Protein AF-A0A845HMG7-F1 (afdb_monomer_lite)

pLDDT: mean 86.85, std 8.39, range [60.0, 95.19]

Organism: NCBI:txid2692166

Secondary structure (DSSP, 8-state):
----HHHHHHHHHHHHHH-GGG--HHHHHHHHHHHHHSS----GGGS-HHHHHHHHHHHHHHTTSTTS-HHHHHHHHHHHGGGS-SS-----TT---HHHHHHT-SS-SHHHHHHHGGGGSHHHHT--

Structure (mmCIF, N/CA/C/O backbone):
data_AF-A0A845HMG7-F1
#
_entry.id   AF-A0A845HMG7-F1
#
loop_
_atom_site.group_PDB
_atom_site.id
_atom_site.type_symbol
_atom_site.label_atom_id
_atom_site.label_alt_id
_atom_site.label_comp_id
_atom_site.label_asym_id
_atom_site.label_entity_id
_atom_site.label_seq_id
_atom_site.pdbx_PDB_ins_code
_atom_site.Cartn_x
_atom_site.Cartn_y
_atom_site.Cartn_z
_atom_site.occupancy
_atom_site.B_iso_or_equiv
_atom_site.auth_seq_id
_atom_site.auth_comp_id
_atom_site.auth_asym_id
_atom_site.auth_atom_id
_atom_site.pdbx_PDB_model_num
ATOM 1 N N . MET A 1 1 ? -14.353 -5.642 5.855 1.00 75.81 1 MET A N 1
ATOM 2 C CA . MET A 1 1 ? -13.649 -6.457 6.872 1.00 75.81 1 MET A CA 1
ATOM 3 C C . MET A 1 1 ? -12.150 -6.286 6.671 1.00 75.81 1 MET A C 1
ATOM 5 O O . MET A 1 1 ? -11.725 -6.306 5.517 1.00 75.81 1 MET A O 1
ATOM 9 N N . MET A 1 2 ? -11.379 -6.063 7.741 1.00 83.69 2 MET A N 1
ATOM 10 C CA . MET A 1 2 ? -9.912 -5.995 7.654 1.00 83.69 2 MET A CA 1
ATOM 11 C C . MET A 1 2 ? -9.328 -7.353 7.281 1.00 83.69 2 MET A C 1
ATOM 13 O O . MET A 1 2 ? -9.920 -8.387 7.584 1.00 83.69 2 MET A O 1
ATOM 17 N N . LEU A 1 3 ? -8.174 -7.324 6.626 1.00 89.31 3 LEU A N 1
ATOM 18 C CA . LEU A 1 3 ? -7.482 -8.517 6.170 1.00 89.31 3 LEU A CA 1
ATOM 19 C C . LEU A 1 3 ? -6.526 -9.013 7.256 1.00 89.31 3 LEU A C 1
ATOM 21 O O . LEU A 1 3 ? -5.803 -8.223 7.869 1.00 89.31 3 LEU A O 1
ATOM 25 N N . ASN A 1 4 ? -6.482 -10.326 7.470 1.00 92.00 4 ASN A N 1
ATOM 26 C CA . ASN A 1 4 ? -5.352 -10.936 8.165 1.00 92.00 4 ASN A CA 1
ATOM 27 C C . ASN A 1 4 ? -4.092 -10.898 7.272 1.00 92.00 4 ASN A C 1
ATOM 29 O O . ASN A 1 4 ? -4.146 -10.488 6.114 1.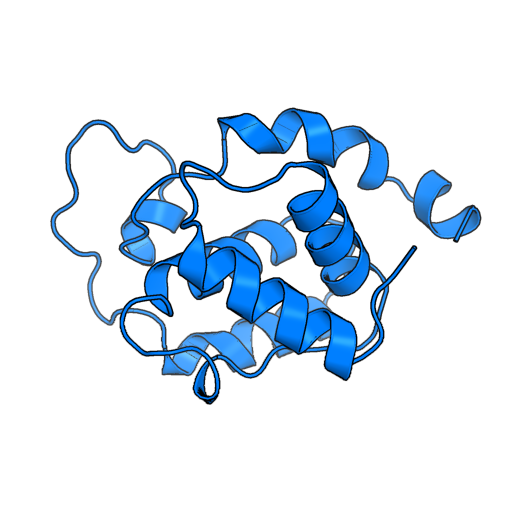00 92.00 4 ASN A O 1
ATOM 33 N N . ARG A 1 5 ? -2.935 -11.326 7.794 1.00 90.38 5 ARG A N 1
ATOM 34 C CA . ARG A 1 5 ? -1.662 -11.262 7.052 1.00 90.38 5 ARG A CA 1
ATOM 35 C C . ARG A 1 5 ? -1.718 -11.974 5.697 1.00 90.38 5 ARG A C 1
ATOM 37 O O . ARG A 1 5 ? -1.280 -11.398 4.708 1.00 90.38 5 ARG A O 1
ATOM 44 N N . GLU A 1 6 ? -2.238 -13.196 5.647 1.00 90.81 6 GLU A N 1
ATOM 45 C CA . GLU A 1 6 ? -2.287 -13.976 4.405 1.00 90.81 6 GLU A CA 1
ATOM 46 C C . GLU A 1 6 ? -3.253 -13.363 3.394 1.00 90.81 6 GLU A C 1
ATOM 48 O O . GLU A 1 6 ? -2.962 -13.300 2.202 1.00 90.81 6 GLU A O 1
ATOM 53 N N . GLU A 1 7 ? -4.409 -12.896 3.862 1.00 93.25 7 GLU A N 1
ATOM 54 C CA . GLU A 1 7 ? -5.390 -12.216 3.020 1.00 93.25 7 GLU A CA 1
ATOM 55 C C . GLU A 1 7 ? -4.850 -10.890 2.485 1.00 93.25 7 GLU A C 1
ATOM 57 O O . GLU A 1 7 ? -5.112 -10.543 1.337 1.00 93.25 7 GLU A O 1
ATOM 62 N N . PHE A 1 8 ? -4.077 -10.166 3.294 1.00 92.81 8 PHE A N 1
ATOM 63 C CA . PHE A 1 8 ? -3.441 -8.916 2.903 1.00 92.81 8 PHE A CA 1
ATOM 64 C C . PHE A 1 8 ? -2.360 -9.145 1.846 1.00 92.81 8 PHE A C 1
ATOM 66 O O . PHE A 1 8 ? -2.346 -8.463 0.825 1.00 92.81 8 PHE A O 1
ATOM 73 N N . GLU A 1 9 ? -1.500 -10.148 2.038 1.00 91.38 9 GLU A N 1
ATOM 74 C CA . GLU A 1 9 ? -0.496 -10.536 1.042 1.00 91.38 9 GLU A CA 1
ATOM 75 C C . GLU A 1 9 ? -1.158 -10.999 -0.272 1.00 91.38 9 GLU A C 1
ATOM 77 O O . GLU A 1 9 ? -0.741 -10.577 -1.352 1.00 91.38 9 GLU A O 1
ATOM 82 N N . LYS A 1 10 ? -2.245 -11.782 -0.197 1.00 92.06 10 LYS A N 1
ATOM 83 C CA . LYS A 1 10 ? -3.045 -12.173 -1.374 1.00 92.06 10 LYS A CA 1
ATOM 84 C C . LYS A 1 10 ? -3.680 -10.968 -2.065 1.00 92.06 10 LYS A C 1
ATOM 86 O O . LYS A 1 10 ? -3.629 -10.886 -3.286 1.00 92.06 10 LYS A O 1
ATOM 91 N N . ALA A 1 11 ? -4.248 -10.031 -1.307 1.00 92.88 11 ALA A N 1
ATOM 92 C CA . ALA A 1 11 ? -4.835 -8.815 -1.858 1.00 92.88 11 ALA A CA 1
ATOM 93 C C . ALA A 1 11 ? -3.792 -7.992 -2.619 1.00 92.88 11 ALA A C 1
ATOM 95 O O . ALA A 1 11 ? -4.039 -7.601 -3.754 1.00 92.88 11 ALA A O 1
ATOM 96 N N . LEU A 1 12 ? -2.597 -7.804 -2.048 1.00 92.56 12 LEU A N 1
ATOM 97 C CA . LEU A 1 12 ? -1.499 -7.126 -2.740 1.00 92.56 12 LEU A CA 1
ATOM 98 C C . LEU A 1 12 ? -1.089 -7.857 -4.025 1.00 92.56 12 LEU A C 1
ATOM 100 O O . LEU A 1 12 ? -0.839 -7.202 -5.032 1.00 92.56 12 LEU A O 1
ATOM 104 N N . ALA A 1 13 ? -1.066 -9.192 -4.028 1.00 91.50 13 ALA A N 1
ATOM 105 C CA . ALA A 1 13 ? -0.769 -9.973 -5.230 1.00 91.50 13 ALA A CA 1
ATOM 106 C C . ALA A 1 13 ? -1.840 -9.817 -6.331 1.00 91.50 13 ALA A C 1
ATOM 108 O O . ALA A 1 13 ? -1.501 -9.749 -7.515 1.00 91.50 13 ALA A O 1
ATOM 109 N N . VAL A 1 14 ? -3.120 -9.715 -5.956 1.00 92.00 14 VAL A N 1
ATOM 110 C CA . VAL A 1 14 ? -4.208 -9.407 -6.901 1.00 92.00 14 VAL A CA 1
ATOM 111 C C . VAL A 1 14 ? -4.030 -7.999 -7.468 1.00 92.00 14 VAL A C 1
ATOM 113 O O . VAL A 1 14 ? -4.010 -7.838 -8.684 1.00 92.00 14 VAL A O 1
ATOM 116 N N . LEU A 1 15 ? -3.761 -7.005 -6.613 1.00 90.88 15 LEU A N 1
ATOM 117 C CA . LEU A 1 15 ? -3.494 -5.629 -7.050 1.00 90.88 15 LEU A CA 1
ATOM 118 C C . LEU A 1 15 ? -2.308 -5.522 -8.011 1.00 90.88 15 LEU A C 1
ATOM 120 O O . LEU A 1 15 ? -2.355 -4.743 -8.959 1.00 90.88 15 LEU A O 1
ATOM 124 N N . CYS A 1 16 ? -1.260 -6.319 -7.792 1.00 89.00 16 CYS A N 1
ATOM 125 C CA . CYS A 1 16 ? -0.143 -6.420 -8.729 1.00 89.00 16 CYS A CA 1
ATOM 126 C C . CYS A 1 16 ? -0.609 -6.894 -10.111 1.00 89.00 16 CYS A C 1
ATOM 128 O O . CYS A 1 16 ? -0.169 -6.365 -11.123 1.00 89.00 16 CYS A O 1
ATOM 130 N N . SER A 1 17 ? -1.499 -7.886 -10.155 1.00 87.44 17 SER A N 1
ATOM 131 C CA . SER A 1 17 ? -1.957 -8.499 -11.406 1.00 87.44 17 SER A CA 1
ATOM 132 C C . SER A 1 17 ? -2.888 -7.580 -12.200 1.00 87.44 17 SER A C 1
ATOM 134 O O . SER A 1 17 ? -2.777 -7.510 -13.423 1.00 87.44 17 SER A O 1
ATOM 136 N N . ASP A 1 18 ? -3.773 -6.858 -11.510 1.00 85.75 18 ASP A N 1
ATOM 137 C CA . ASP A 1 18 ? -4.730 -5.940 -12.141 1.00 85.75 18 ASP A CA 1
ATOM 138 C C . ASP A 1 18 ? -4.079 -4.609 -12.551 1.00 85.75 18 ASP A C 1
ATOM 140 O O . ASP A 1 18 ? -4.470 -3.991 -13.549 1.00 85.75 18 ASP A O 1
ATOM 144 N N . GLY A 1 19 ? -3.062 -4.180 -11.796 1.00 83.62 19 GLY A N 1
ATOM 145 C CA . GLY A 1 19 ? -2.418 -2.879 -11.934 1.00 83.62 19 GLY A CA 1
ATOM 146 C C . GLY A 1 19 ? -3.272 -1.730 -11.385 1.00 83.62 19 GLY A C 1
ATOM 147 O O . GLY A 1 19 ? -4.493 -1.827 -11.240 1.00 83.62 19 GLY A O 1
ATOM 148 N N . LEU A 1 20 ? -2.632 -0.591 -11.095 1.00 84.31 20 LEU A N 1
ATOM 149 C CA . LEU A 1 20 ? -3.307 0.544 -10.445 1.00 84.31 20 LEU A CA 1
ATOM 150 C C . LEU A 1 20 ? -4.482 1.114 -11.254 1.00 84.31 20 LEU A C 1
ATOM 152 O O . LEU A 1 20 ? -5.461 1.577 -10.678 1.00 84.31 20 LEU A O 1
ATOM 156 N N . ALA A 1 21 ? -4.408 1.061 -12.586 1.00 83.75 21 ALA A N 1
ATOM 157 C CA . ALA A 1 21 ? -5.420 1.638 -13.471 1.00 83.75 21 ALA A CA 1
ATOM 158 C C . ALA A 1 21 ? -6.751 0.862 -13.509 1.00 83.75 21 ALA A C 1
ATOM 160 O O . ALA A 1 21 ? -7.750 1.400 -13.985 1.00 83.75 21 ALA A O 1
ATOM 161 N N . ARG A 1 22 ? -6.768 -0.406 -13.078 1.00 83.44 22 ARG A N 1
ATOM 162 C CA . ARG A 1 22 ? -7.944 -1.297 -13.152 1.00 83.44 22 ARG A CA 1
ATOM 163 C C . ARG A 1 22 ? -8.310 -1.892 -11.800 1.00 83.44 22 ARG A C 1
ATOM 165 O O . ARG A 1 22 ? -8.967 -2.925 -11.732 1.00 83.44 22 ARG A O 1
ATOM 172 N N . MET A 1 23 ? -7.856 -1.241 -10.740 1.00 85.62 23 MET A N 1
ATOM 173 C CA . MET A 1 23 ? -8.021 -1.722 -9.386 1.00 85.62 23 MET A CA 1
ATOM 174 C C . MET A 1 23 ? -9.500 -1.827 -9.001 1.00 85.62 23 MET A C 1
ATOM 176 O O . MET A 1 23 ? -10.263 -0.886 -9.212 1.00 85.62 23 MET A O 1
ATOM 180 N N . ASP A 1 24 ? -9.882 -2.955 -8.401 1.00 89.25 24 ASP A N 1
ATOM 181 C CA . ASP A 1 24 ? -11.190 -3.117 -7.766 1.00 89.25 24 ASP A CA 1
ATOM 182 C C . ASP A 1 24 ? -11.308 -2.170 -6.550 1.00 89.25 24 ASP A C 1
ATOM 184 O O . ASP A 1 24 ? -10.517 -2.298 -5.603 1.00 89.25 24 ASP A O 1
ATOM 188 N N . PRO A 1 25 ? -12.276 -1.229 -6.537 1.00 88.25 25 PRO A N 1
ATOM 189 C CA . PRO A 1 25 ? -12.447 -0.295 -5.428 1.00 88.25 25 PRO A CA 1
ATOM 190 C C . PRO A 1 25 ? -12.733 -0.973 -4.083 1.00 88.25 25 PRO A C 1
ATOM 192 O O . PRO A 1 25 ? -12.274 -0.492 -3.042 1.00 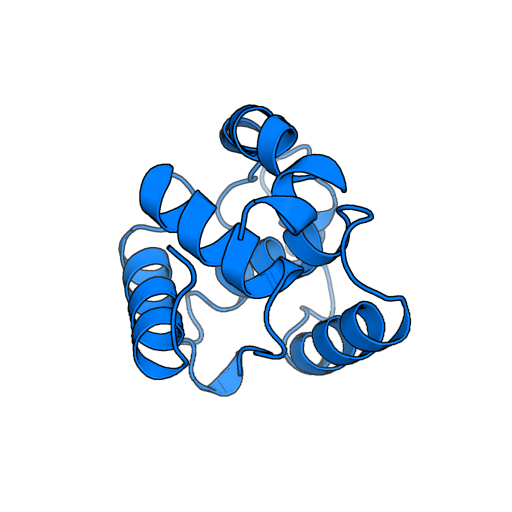88.25 25 PRO A O 1
ATOM 195 N N . GLU A 1 26 ? -13.432 -2.116 -4.070 1.00 90.06 26 GLU A N 1
ATOM 196 C CA . GLU A 1 26 ? -13.700 -2.846 -2.826 1.00 90.06 26 GLU A CA 1
ATOM 197 C C . GLU A 1 26 ? -12.406 -3.449 -2.259 1.00 90.06 26 GLU A C 1
ATOM 199 O O . GLU A 1 26 ? -12.130 -3.363 -1.054 1.00 90.06 26 GLU A O 1
ATOM 204 N N . LEU A 1 27 ? -11.572 -4.021 -3.130 1.00 91.69 27 LEU A N 1
ATOM 205 C CA . LEU A 1 27 ? -10.266 -4.550 -2.748 1.00 91.69 27 LEU A CA 1
ATOM 206 C C . LEU A 1 27 ? -9.325 -3.439 -2.264 1.00 91.69 27 LEU A C 1
ATOM 208 O O . LEU A 1 27 ? -8.670 -3.606 -1.229 1.00 91.69 27 LEU A O 1
ATOM 212 N N . LEU A 1 28 ? -9.303 -2.295 -2.956 1.00 92.06 28 LEU A N 1
ATOM 213 C CA . LEU A 1 28 ? -8.549 -1.111 -2.542 1.00 92.06 28 LEU A CA 1
ATOM 214 C C . LEU A 1 28 ? -8.979 -0.644 -1.152 1.00 92.06 28 LEU A C 1
ATOM 216 O O . LEU A 1 28 ? -8.126 -0.416 -0.292 1.00 92.06 28 LEU A O 1
ATOM 220 N N . LEU A 1 29 ? -10.286 -0.560 -0.896 1.00 91.69 29 LEU A N 1
ATOM 221 C CA . LEU A 1 29 ? -10.808 -0.202 0.416 1.00 91.69 29 LEU A CA 1
ATOM 222 C C . LEU A 1 29 ? -10.328 -1.183 1.492 1.00 91.69 29 LEU A C 1
ATOM 224 O O . LEU A 1 29 ? -9.841 -0.754 2.539 1.00 91.69 29 LEU A O 1
ATOM 228 N N . ARG A 1 30 ? -10.411 -2.496 1.241 1.00 92.62 30 ARG A N 1
ATOM 229 C CA . ARG A 1 30 ? -9.947 -3.532 2.185 1.00 92.62 30 ARG A CA 1
ATOM 230 C C . ARG A 1 30 ? -8.452 -3.412 2.485 1.00 92.62 30 ARG A C 1
ATOM 232 O O . ARG A 1 30 ? -8.053 -3.548 3.645 1.00 92.62 30 ARG A O 1
ATOM 239 N N . VAL A 1 31 ? -7.629 -3.116 1.479 1.00 93.44 31 VAL A N 1
ATOM 240 C CA . VAL A 1 31 ? -6.194 -2.843 1.655 1.00 93.44 31 VAL A CA 1
ATOM 241 C C . VAL A 1 31 ? -5.981 -1.563 2.466 1.00 93.44 31 VAL A C 1
ATOM 243 O O . VAL A 1 31 ? -5.241 -1.591 3.449 1.00 93.44 31 VAL A O 1
ATOM 246 N N . ALA A 1 32 ? -6.676 -0.476 2.128 1.00 92.75 32 ALA A N 1
ATOM 247 C CA . ALA A 1 32 ? -6.560 0.816 2.799 1.00 92.75 32 ALA A CA 1
ATOM 248 C C . ALA A 1 32 ? -6.896 0.727 4.293 1.00 92.75 32 ALA A C 1
ATOM 250 O O . ALA A 1 32 ? -6.078 1.103 5.134 1.00 92.75 32 ALA A O 1
ATOM 251 N N . VAL A 1 33 ? -8.047 0.144 4.648 1.00 92.50 33 VAL A N 1
ATOM 252 C CA . VAL A 1 33 ? -8.444 -0.012 6.059 1.00 92.50 33 VAL A CA 1
ATOM 253 C C . VAL A 1 33 ? -7.495 -0.939 6.815 1.00 92.50 33 VAL A C 1
ATOM 255 O O . VAL A 1 33 ? -7.205 -0.693 7.985 1.00 92.50 33 VAL A O 1
ATOM 258 N N . THR A 1 34 ? -6.945 -1.960 6.153 1.00 92.81 34 THR A N 1
ATOM 259 C CA . THR A 1 34 ? -5.948 -2.844 6.769 1.00 92.81 34 THR A CA 1
ATOM 260 C C . THR A 1 34 ? -4.666 -2.072 7.083 1.00 92.81 34 THR A C 1
ATOM 262 O O . THR A 1 34 ? -4.183 -2.131 8.215 1.00 92.81 34 THR A O 1
ATOM 265 N N . VAL A 1 35 ? -4.158 -1.277 6.136 1.00 93.31 35 VAL A N 1
ATOM 266 C CA . VAL A 1 35 ? -2.982 -0.411 6.338 1.00 93.31 35 VAL A CA 1
ATOM 267 C C . VAL A 1 35 ? -3.225 0.598 7.460 1.00 93.31 35 VAL A C 1
ATOM 269 O O . VAL A 1 35 ? -2.374 0.784 8.333 1.00 93.31 35 VAL A O 1
ATOM 272 N N . TRP A 1 36 ? -4.390 1.242 7.485 1.00 92.38 36 TRP A N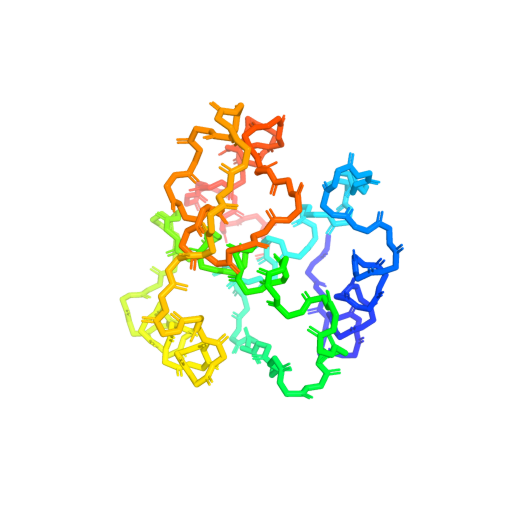 1
ATOM 273 C CA . TRP A 1 36 ? -4.672 2.292 8.458 1.00 92.38 36 TRP A CA 1
ATOM 274 C C . TRP A 1 36 ? -4.864 1.764 9.876 1.00 92.38 36 TRP A C 1
ATOM 276 O O . TRP A 1 36 ? -4.304 2.334 10.817 1.00 92.38 36 TRP A O 1
ATOM 286 N N . TYR A 1 37 ? -5.586 0.657 10.044 1.00 90.19 37 TYR A N 1
ATOM 287 C CA . TYR A 1 37 ? -6.104 0.257 11.354 1.00 90.19 37 TYR A CA 1
ATOM 288 C C . TYR A 1 37 ? -5.464 -1.001 11.954 1.00 90.19 37 TYR A C 1
ATOM 290 O O . TYR A 1 37 ? -5.579 -1.205 13.159 1.00 90.19 37 TYR A O 1
ATOM 298 N N . THR A 1 38 ? -4.723 -1.803 11.186 1.00 88.38 38 THR A N 1
ATOM 299 C CA . THR A 1 38 ? -4.004 -2.983 11.719 1.00 88.38 38 THR A CA 1
ATOM 300 C C . THR A 1 38 ? -2.521 -2.702 11.907 1.00 88.38 38 THR A C 1
ATOM 302 O O . THR A 1 38 ? -2.001 -1.791 11.294 1.00 88.38 38 THR A O 1
ATOM 305 N N . SER A 1 39 ? -1.780 -3.497 12.678 1.00 86.56 39 SER A N 1
ATOM 306 C CA . SER A 1 39 ? -0.314 -3.364 12.784 1.00 86.56 39 SER A CA 1
ATOM 307 C C . SER A 1 39 ? 0.467 -3.977 11.609 1.00 86.56 39 SER A C 1
ATOM 309 O O . SER A 1 39 ? 1.694 -4.061 11.676 1.00 86.56 39 SER A O 1
ATOM 311 N N . LEU A 1 40 ? -0.205 -4.414 10.538 1.00 89.62 40 LEU A N 1
ATOM 312 C CA . LEU A 1 40 ? 0.457 -5.045 9.401 1.00 89.62 40 LEU A CA 1
ATOM 313 C C . LEU A 1 40 ? 1.258 -4.018 8.596 1.00 89.62 40 LEU A C 1
ATOM 315 O O . LEU A 1 40 ? 0.733 -3.000 8.149 1.00 89.62 40 LEU A O 1
ATOM 319 N N . ILE A 1 41 ? 2.539 -4.323 8.402 1.00 88.19 41 ILE A N 1
ATOM 320 C CA . ILE A 1 41 ? 3.433 -3.613 7.491 1.00 88.19 41 ILE A CA 1
ATOM 321 C C . ILE A 1 41 ? 3.771 -4.593 6.358 1.00 88.19 41 ILE A C 1
ATOM 323 O O . ILE A 1 41 ? 4.261 -5.691 6.650 1.00 88.19 41 ILE A O 1
ATOM 327 N N . PRO A 1 42 ? 3.452 -4.260 5.097 1.00 86.88 42 PRO A N 1
ATOM 328 C CA . PRO A 1 42 ? 3.784 -5.096 3.951 1.00 86.88 42 PRO A CA 1
ATOM 329 C C . PRO A 1 42 ? 5.292 -5.150 3.723 1.00 86.88 42 PRO A C 1
ATOM 331 O O . PRO A 1 42 ? 5.999 -4.162 3.896 1.00 86.88 42 PRO A O 1
ATOM 334 N N . ASP A 1 43 ? 5.761 -6.306 3.269 1.00 87.75 43 ASP A N 1
ATOM 335 C CA . ASP A 1 43 ? 7.126 -6.476 2.790 1.00 87.75 43 ASP A CA 1
ATOM 336 C C . ASP A 1 43 ? 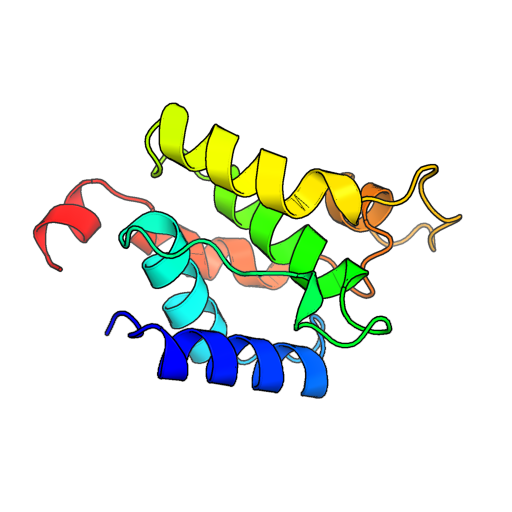7.140 -6.362 1.262 1.00 87.75 43 ASP A C 1
ATOM 338 O O . ASP A 1 43 ? 6.735 -7.288 0.554 1.00 87.75 43 ASP A O 1
ATOM 342 N N . LEU A 1 44 ? 7.607 -5.220 0.750 1.00 91.06 44 LEU A N 1
ATOM 343 C CA . LEU A 1 44 ? 7.719 -4.981 -0.692 1.00 91.06 44 LEU A CA 1
ATOM 344 C C . LEU A 1 44 ? 8.723 -5.927 -1.375 1.00 91.06 44 LEU A C 1
ATOM 346 O O . LEU A 1 44 ? 8.670 -6.102 -2.591 1.00 91.06 44 LEU A O 1
ATOM 350 N N . GLY A 1 45 ? 9.601 -6.588 -0.617 1.00 90.69 45 GLY A N 1
ATOM 351 C CA . GLY A 1 45 ? 10.518 -7.599 -1.140 1.00 90.69 45 GLY A CA 1
ATOM 352 C C . GLY A 1 45 ? 9.786 -8.824 -1.681 1.00 90.69 45 GLY A C 1
ATOM 353 O O . GLY A 1 45 ? 10.251 -9.440 -2.641 1.00 90.69 45 GLY A O 1
ATOM 354 N N . LYS A 1 46 ? 8.600 -9.121 -1.131 1.00 89.56 46 LYS A N 1
ATOM 355 C CA . LYS A 1 46 ? 7.698 -10.181 -1.607 1.00 89.56 46 LYS A CA 1
ATOM 356 C C . LYS A 1 46 ? 6.867 -9.773 -2.824 1.00 89.56 46 LYS A C 1
ATOM 358 O O . LYS A 1 46 ? 6.264 -10.633 -3.461 1.00 89.56 46 LYS A O 1
ATOM 363 N N . VAL A 1 47 ? 6.815 -8.480 -3.146 1.00 91.31 47 VAL A N 1
ATOM 364 C CA . VAL A 1 47 ? 6.135 -7.974 -4.341 1.00 91.31 47 VAL A CA 1
ATOM 365 C C . VAL A 1 47 ? 7.056 -8.186 -5.550 1.00 91.31 47 VAL A C 1
ATOM 367 O O . VAL A 1 47 ? 8.242 -7.835 -5.469 1.00 91.31 47 VAL A O 1
ATOM 370 N N . PRO A 1 48 ? 6.558 -8.747 -6.672 1.00 91.69 48 PRO A N 1
ATOM 371 C CA . PRO A 1 48 ? 7.364 -8.885 -7.879 1.00 91.69 48 PRO A CA 1
ATOM 372 C C . PRO A 1 48 ? 7.879 -7.522 -8.346 1.00 91.69 48 PRO A C 1
ATOM 374 O O . PRO A 1 48 ? 7.149 -6.535 -8.312 1.00 91.69 48 PRO A O 1
ATOM 377 N N . GLU A 1 49 ? 9.133 -7.469 -8.797 1.00 91.62 49 GLU A N 1
ATOM 378 C CA . GLU A 1 49 ? 9.839 -6.214 -9.093 1.00 91.62 49 GLU A CA 1
ATOM 379 C C . GLU A 1 49 ? 9.063 -5.278 -10.028 1.00 91.62 49 GLU A C 1
ATOM 381 O O . GLU A 1 49 ? 8.971 -4.085 -9.750 1.00 91.62 49 GLU A O 1
ATOM 386 N N . ALA A 1 50 ? 8.418 -5.838 -11.056 1.00 90.50 50 ALA A N 1
ATOM 387 C CA . ALA A 1 50 ? 7.604 -5.105 -12.025 1.00 90.50 50 ALA A CA 1
ATOM 388 C C . ALA A 1 50 ? 6.440 -4.305 -11.404 1.00 90.50 50 ALA A C 1
ATOM 390 O O . ALA A 1 50 ? 5.970 -3.352 -12.017 1.00 90.50 50 ALA A O 1
ATOM 391 N N . PHE A 1 51 ? 5.990 -4.666 -10.199 1.00 91.94 51 PHE A N 1
ATOM 392 C CA . PHE A 1 51 ? 4.855 -4.037 -9.514 1.00 91.94 51 PHE A CA 1
ATOM 393 C C . PHE A 1 51 ? 5.262 -3.250 -8.263 1.00 91.94 51 PHE A C 1
ATOM 395 O O . PHE A 1 51 ? 4.417 -2.628 -7.619 1.00 91.94 51 PHE A O 1
ATOM 402 N N . ARG A 1 52 ? 6.551 -3.248 -7.889 1.00 93.19 52 ARG A N 1
ATOM 403 C CA . ARG A 1 52 ? 7.021 -2.565 -6.669 1.00 93.19 52 ARG A CA 1
ATOM 404 C C . ARG A 1 52 ? 6.793 -1.059 -6.718 1.00 93.19 52 ARG A C 1
ATOM 406 O O . ARG A 1 52 ? 6.455 -0.488 -5.688 1.00 93.19 52 ARG A O 1
ATOM 413 N N . ALA A 1 53 ? 6.938 -0.440 -7.890 1.00 92.50 53 ALA A N 1
ATOM 414 C CA . ALA A 1 53 ? 6.643 0.977 -8.096 1.00 92.50 53 ALA A CA 1
ATOM 415 C C . ALA A 1 53 ? 5.184 1.303 -7.736 1.00 92.50 53 ALA A C 1
ATOM 417 O O . ALA A 1 53 ? 4.915 2.178 -6.914 1.00 92.50 53 ALA A O 1
ATOM 418 N N . ASP A 1 54 ? 4.255 0.524 -8.287 1.00 92.69 54 ASP A N 1
ATOM 419 C CA . ASP A 1 54 ? 2.816 0.693 -8.100 1.00 92.69 54 ASP A CA 1
ATOM 420 C C . ASP A 1 54 ? 2.385 0.469 -6.649 1.00 92.69 54 ASP A C 1
ATOM 422 O O . ASP A 1 54 ? 1.708 1.307 -6.046 1.00 92.69 54 ASP A O 1
ATOM 426 N N . ILE A 1 55 ? 2.815 -0.645 -6.055 1.00 94.44 55 ILE A N 1
ATOM 427 C CA . ILE A 1 55 ? 2.463 -0.975 -4.672 1.00 94.44 55 ILE A CA 1
ATOM 428 C C . ILE A 1 55 ? 3.169 -0.036 -3.684 1.00 94.44 55 ILE A C 1
ATOM 430 O O . ILE A 1 55 ? 2.568 0.378 -2.692 1.00 94.44 55 ILE A O 1
ATOM 434 N N . GLY A 1 56 ? 4.415 0.356 -3.957 1.00 95.00 56 GLY A N 1
ATOM 435 C CA . GLY A 1 56 ? 5.153 1.332 -3.156 1.00 95.00 56 GLY A CA 1
ATOM 436 C C . GLY A 1 56 ? 4.470 2.699 -3.142 1.00 95.00 56 GLY A C 1
ATOM 437 O O . GLY A 1 56 ? 4.244 3.263 -2.066 1.00 95.00 56 GLY A O 1
ATOM 438 N N . TYR A 1 57 ? 4.043 3.185 -4.312 1.00 94.56 57 TYR A N 1
ATOM 439 C CA . TYR A 1 57 ? 3.229 4.395 -4.432 1.00 94.56 57 TYR A CA 1
ATOM 440 C C . TYR A 1 57 ? 1.924 4.289 -3.644 1.00 94.56 57 TYR A C 1
ATOM 442 O O . TYR A 1 57 ? 1.617 5.190 -2.859 1.00 94.56 57 TYR A O 1
ATOM 450 N N . LEU A 1 58 ? 1.179 3.190 -3.809 1.00 94.44 58 LEU A N 1
ATOM 451 C CA . LEU A 1 58 ? -0.080 2.961 -3.101 1.00 94.44 58 LEU A CA 1
ATOM 452 C C . LEU A 1 58 ? 0.100 3.069 -1.587 1.00 94.44 58 LEU A C 1
ATOM 454 O O . LEU A 1 58 ? -0.634 3.798 -0.920 1.00 94.44 58 LEU A O 1
ATOM 458 N N . LEU A 1 59 ? 1.104 2.392 -1.038 1.00 94.88 59 LEU A N 1
ATOM 459 C CA . LEU A 1 59 ? 1.351 2.364 0.401 1.00 94.88 59 LEU A CA 1
ATOM 460 C C . LEU A 1 59 ? 1.864 3.707 0.939 1.00 94.88 59 LEU A C 1
ATOM 462 O O . LEU A 1 59 ? 1.399 4.163 1.988 1.00 94.88 59 LEU A O 1
ATOM 466 N N . ASP A 1 60 ? 2.761 4.388 0.218 1.00 94.69 60 ASP A N 1
ATOM 467 C CA . ASP A 1 60 ? 3.207 5.744 0.574 1.00 94.69 60 ASP A CA 1
ATOM 468 C C . ASP A 1 60 ? 2.026 6.725 0.544 1.00 94.69 60 ASP A C 1
ATOM 470 O O . ASP A 1 60 ? 1.838 7.511 1.480 1.00 94.69 60 ASP A O 1
ATOM 474 N N . ARG A 1 61 ? 1.161 6.637 -0.472 1.00 92.81 61 ARG A N 1
ATOM 475 C CA . ARG A 1 61 ? -0.047 7.462 -0.574 1.00 92.81 61 ARG A CA 1
ATOM 476 C C . ARG A 1 61 ? -1.013 7.187 0.577 1.00 92.81 61 ARG A C 1
ATOM 478 O O . ARG A 1 61 ? -1.458 8.137 1.222 1.00 92.81 61 ARG A O 1
ATOM 485 N N . LEU A 1 62 ? -1.281 5.919 0.894 1.00 92.94 62 LEU A N 1
ATOM 486 C CA . LEU A 1 62 ? -2.147 5.530 2.009 1.00 92.94 62 LEU A CA 1
ATOM 487 C C . LEU A 1 62 ? -1.605 6.002 3.368 1.00 92.94 62 LEU A C 1
ATOM 489 O O . LEU A 1 62 ? -2.384 6.410 4.229 1.00 92.94 62 LEU A O 1
ATOM 493 N N . SER A 1 63 ? -0.281 6.033 3.553 1.00 92.19 63 SER A N 1
ATOM 494 C CA . SER A 1 63 ? 0.362 6.508 4.792 1.00 92.19 63 SER A CA 1
ATOM 495 C C . SER A 1 63 ? 0.142 8.002 5.090 1.00 92.19 63 SER A C 1
ATOM 497 O O . SER A 1 63 ? 0.474 8.505 6.171 1.00 92.19 63 SER A O 1
ATOM 499 N N . ARG A 1 64 ? -0.358 8.757 4.105 1.00 90.12 64 ARG A N 1
ATOM 500 C CA . ARG A 1 64 ? -0.504 10.220 4.178 1.00 90.12 64 ARG A CA 1
ATOM 501 C C . ARG A 1 64 ? -1.879 10.676 4.591 1.00 90.12 64 ARG A C 1
ATOM 503 O O . ARG A 1 64 ? -2.022 11.836 4.970 1.00 90.12 64 ARG A O 1
ATOM 510 N N . PHE A 1 65 ? -2.842 9.769 4.603 1.00 87.38 65 PHE A 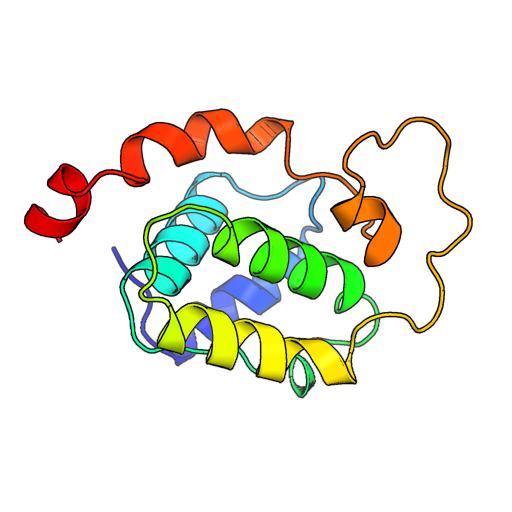N 1
ATOM 511 C CA . PHE A 1 65 ? -4.068 9.998 5.337 1.00 87.38 65 PHE A CA 1
ATOM 512 C C . PHE A 1 65 ? -3.730 10.067 6.830 1.00 87.38 65 PHE A C 1
ATOM 514 O O . PHE A 1 65 ? -3.002 9.226 7.361 1.00 87.38 65 PHE A O 1
ATOM 521 N N . ASN A 1 66 ? -4.216 11.111 7.504 1.00 85.62 66 ASN A N 1
ATOM 522 C CA . ASN A 1 66 ? -3.914 11.402 8.911 1.00 85.62 66 ASN A CA 1
ATOM 523 C C . ASN A 1 66 ? -4.693 10.476 9.866 1.00 85.62 66 ASN A C 1
ATOM 525 O O . ASN A 1 66 ? -5.422 10.935 10.743 1.00 85.62 66 ASN A O 1
ATOM 529 N N . ILE A 1 67 ? -4.546 9.167 9.669 1.00 89.69 67 ILE A N 1
ATOM 530 C CA . ILE A 1 67 ? -5.249 8.106 10.400 1.00 89.69 67 ILE A CA 1
ATOM 531 C C . ILE A 1 67 ? -4.257 7.316 11.255 1.00 89.69 67 ILE A C 1
ATOM 533 O O . ILE A 1 67 ? -4.502 7.054 12.431 1.00 89.69 67 ILE A O 1
ATOM 537 N N . MET A 1 68 ? -3.107 6.964 10.673 1.00 89.50 68 MET A N 1
ATOM 538 C CA . MET A 1 68 ? -2.065 6.195 11.348 1.00 89.50 68 MET A CA 1
ATOM 539 C C . MET A 1 68 ? -1.368 7.031 12.429 1.00 89.50 68 MET A C 1
ATOM 541 O O . MET A 1 68 ? -1.168 8.239 12.278 1.00 89.50 68 MET A O 1
ATOM 545 N N . SER A 1 69 ? -0.918 6.376 13.503 1.00 90.31 69 SER A N 1
ATOM 546 C CA . SER A 1 69 ? -0.029 7.023 14.470 1.00 90.31 69 SER A CA 1
ATOM 547 C C . SER A 1 69 ? 1.302 7.405 13.812 1.00 90.31 69 SER A C 1
ATOM 549 O O . SER A 1 69 ? 1.748 6.770 12.852 1.00 90.31 69 SER A O 1
ATOM 551 N N . LYS A 1 70 ? 1.973 8.432 14.353 1.00 91.94 70 LYS A N 1
ATOM 552 C CA . LYS A 1 70 ? 3.264 8.910 13.829 1.00 91.94 70 LYS A CA 1
ATOM 553 C C . LYS A 1 70 ? 4.287 7.777 13.701 1.00 91.94 70 LYS A C 1
ATOM 555 O O . LYS A 1 70 ? 4.931 7.679 12.665 1.00 91.94 70 LYS A O 1
ATOM 560 N N . GLN A 1 71 ? 4.408 6.927 14.724 1.00 92.88 71 GLN A N 1
ATOM 561 C CA . GLN A 1 71 ? 5.365 5.821 14.711 1.00 92.88 71 GLN A CA 1
ATOM 562 C C . GLN A 1 71 ? 5.038 4.810 13.610 1.00 92.88 71 GLN A C 1
ATOM 564 O O . GLN A 1 71 ? 5.893 4.524 12.786 1.00 92.88 71 GLN A O 1
ATOM 569 N N . ARG A 1 72 ? 3.777 4.367 13.505 1.00 93.12 72 ARG A N 1
ATOM 570 C CA . ARG A 1 72 ? 3.372 3.405 12.468 1.00 93.12 72 ARG A CA 1
ATOM 571 C C . ARG A 1 72 ? 3.589 3.933 11.055 1.00 93.12 72 ARG A C 1
ATOM 573 O O . ARG A 1 72 ? 3.957 3.177 10.163 1.00 93.12 72 ARG A O 1
ATOM 580 N N . LYS A 1 73 ? 3.365 5.231 10.846 1.00 94.12 73 LYS A N 1
ATOM 581 C CA . LYS A 1 73 ? 3.675 5.884 9.573 1.00 94.12 73 LYS A CA 1
ATOM 582 C C . LYS A 1 73 ? 5.173 5.834 9.269 1.00 94.12 73 LYS A C 1
ATOM 584 O O . LYS A 1 73 ? 5.537 5.547 8.136 1.00 94.12 73 LYS A O 1
ATOM 589 N N . LEU A 1 74 ? 6.026 6.114 10.256 1.00 94.56 74 LEU A N 1
ATOM 590 C CA . LEU A 1 74 ? 7.479 6.031 10.088 1.00 94.56 74 LEU A CA 1
ATOM 591 C C . LEU A 1 74 ? 7.926 4.600 9.785 1.00 94.56 74 LEU A C 1
ATOM 593 O O . LEU A 1 74 ? 8.708 4.417 8.861 1.00 94.56 74 LEU A O 1
ATOM 597 N N . ASP A 1 75 ? 7.389 3.608 10.494 1.00 94.75 75 ASP A N 1
ATOM 598 C CA . ASP A 1 75 ? 7.732 2.199 10.284 1.00 94.75 75 ASP A CA 1
ATOM 599 C C . ASP A 1 75 ? 7.337 1.734 8.871 1.00 94.75 75 ASP A C 1
ATOM 601 O O . ASP A 1 75 ? 8.127 1.092 8.178 1.00 94.75 75 ASP A O 1
ATOM 605 N N . LEU A 1 76 ? 6.141 2.122 8.405 1.00 95.19 76 LEU A N 1
ATOM 606 C CA . LEU A 1 76 ? 5.703 1.850 7.036 1.00 95.19 76 LEU A CA 1
ATOM 607 C C . LEU A 1 76 ? 6.632 2.520 6.020 1.00 95.19 76 LEU A C 1
ATOM 609 O O . LEU A 1 76 ? 7.141 1.846 5.133 1.00 95.19 76 LEU A O 1
ATOM 613 N N . LEU A 1 77 ? 6.906 3.819 6.152 1.00 94.56 77 LEU A N 1
ATOM 614 C CA . LEU A 1 77 ? 7.786 4.524 5.214 1.00 94.56 77 LEU A CA 1
ATOM 615 C C . LEU A 1 77 ? 9.209 3.944 5.206 1.00 94.56 77 LEU A C 1
ATOM 617 O O . LEU A 1 77 ? 9.786 3.780 4.136 1.00 94.56 77 LEU A O 1
ATOM 621 N N . ALA A 1 78 ? 9.741 3.563 6.368 1.00 95.00 78 ALA A N 1
ATOM 622 C CA . ALA A 1 78 ? 11.043 2.912 6.479 1.00 95.00 78 ALA A CA 1
ATOM 623 C C . ALA A 1 78 ? 11.077 1.550 5.768 1.00 95.00 78 ALA A C 1
ATOM 625 O O . ALA A 1 78 ? 12.091 1.211 5.165 1.00 95.00 78 ALA A O 1
ATOM 626 N N . SER A 1 79 ? 9.973 0.792 5.783 1.00 95.00 79 SER A N 1
ATOM 627 C CA . SER A 1 79 ? 9.872 -0.476 5.042 1.00 95.00 79 SER A CA 1
ATOM 628 C C . SER A 1 79 ? 9.852 -0.295 3.518 1.00 95.00 79 SER A C 1
ATOM 630 O O . SER A 1 79 ? 10.251 -1.198 2.784 1.00 95.00 79 SER A O 1
ATOM 632 N N . LEU A 1 80 ? 9.410 0.873 3.041 1.00 95.00 80 LEU A N 1
ATOM 633 C CA . LEU A 1 80 ? 9.321 1.203 1.618 1.00 95.00 80 LEU A CA 1
ATOM 634 C C . LEU A 1 80 ? 10.619 1.804 1.070 1.00 95.00 80 LEU A C 1
ATOM 636 O O . LEU A 1 80 ? 10.923 1.618 -0.106 1.00 95.00 80 LEU A O 1
ATOM 640 N N . GLU A 1 81 ? 11.383 2.507 1.907 1.00 93.38 81 GLU A N 1
ATOM 641 C CA . GLU A 1 81 ? 12.579 3.256 1.506 1.00 93.38 81 GLU A CA 1
ATOM 642 C C . GLU A 1 81 ? 13.599 2.449 0.676 1.00 93.38 81 GLU A C 1
ATOM 644 O O . GLU A 1 81 ? 14.057 2.983 -0.333 1.00 93.38 81 GLU A O 1
ATOM 649 N N . PRO A 1 82 ? 13.913 1.170 0.988 1.00 94.50 82 PRO A N 1
ATOM 650 C CA . PRO A 1 82 ? 14.862 0.377 0.196 1.00 94.50 82 PRO A CA 1
ATOM 651 C C . PRO A 1 82 ? 14.446 0.154 -1.263 1.00 94.50 82 PRO A C 1
ATOM 653 O O . PRO A 1 82 ? 15.279 -0.209 -2.091 1.00 94.50 82 PRO A O 1
ATOM 656 N N . TYR A 1 83 ? 13.162 0.334 -1.570 1.00 93.44 83 TYR A N 1
ATOM 657 C CA . TYR A 1 83 ? 12.576 0.090 -2.885 1.00 93.44 83 TYR A CA 1
ATOM 658 C C . TYR A 1 83 ? 12.220 1.380 -3.623 1.00 93.44 83 TYR A C 1
ATOM 660 O O . TYR A 1 83 ? 11.763 1.319 -4.766 1.00 93.44 83 TYR A O 1
ATOM 668 N N . ARG A 1 84 ? 12.392 2.544 -2.984 1.00 89.75 84 ARG A N 1
ATOM 669 C CA . ARG A 1 84 ? 12.105 3.826 -3.620 1.00 89.75 84 ARG A CA 1
ATOM 670 C C . ARG A 1 84 ? 13.129 4.076 -4.739 1.00 89.75 84 ARG A C 1
ATOM 672 O O . ARG A 1 84 ? 14.329 3.932 -4.500 1.00 89.75 84 ARG A O 1
ATOM 679 N N . PRO A 1 85 ? 12.695 4.485 -5.945 1.00 87.00 85 PRO A N 1
ATOM 680 C CA . PRO A 1 85 ? 13.619 4.853 -7.010 1.00 87.00 85 PRO A CA 1
ATOM 681 C C . PRO A 1 85 ? 14.561 5.980 -6.567 1.00 87.00 85 PRO A C 1
ATOM 683 O O . PRO A 1 85 ? 14.125 6.989 -6.016 1.00 87.00 85 PRO A O 1
ATOM 686 N N . ALA A 1 86 ? 15.860 5.837 -6.847 1.00 81.94 86 ALA A N 1
ATOM 687 C CA . ALA A 1 86 ? 16.860 6.863 -6.525 1.00 81.94 86 ALA A CA 1
ATOM 688 C C . ALA A 1 86 ? 16.675 8.157 -7.339 1.00 81.94 86 ALA A C 1
ATOM 690 O O . ALA A 1 86 ? 17.191 9.216 -6.984 1.00 81.94 86 ALA A O 1
ATOM 691 N N . SER A 1 87 ? 15.968 8.082 -8.463 1.00 76.50 87 SER A N 1
ATOM 692 C CA . SER A 1 87 ? 15.589 9.233 -9.273 1.00 76.50 87 SER A CA 1
ATOM 693 C C . SER A 1 87 ? 14.200 8.990 -9.854 1.00 76.50 87 SER A C 1
ATOM 695 O O . SER A 1 87 ? 13.940 7.866 -10.296 1.00 76.50 87 SER A O 1
ATOM 697 N N . PRO A 1 88 ? 13.317 10.006 -9.871 1.00 70.19 88 PRO A N 1
ATOM 698 C CA . PRO A 1 88 ? 12.014 9.872 -10.498 1.00 70.19 88 PRO A CA 1
ATOM 699 C C . PRO A 1 88 ? 12.210 9.519 -11.975 1.00 70.19 88 PRO A C 1
ATOM 701 O O . PRO A 1 88 ? 12.991 10.196 -12.657 1.00 70.19 88 PRO A O 1
ATOM 704 N N . PRO A 1 89 ? 11.547 8.477 -12.495 1.00 73.62 89 PRO A N 1
ATOM 705 C CA . PRO A 1 89 ? 11.584 8.213 -13.921 1.00 73.62 89 PRO A CA 1
ATOM 706 C C . PRO A 1 89 ? 10.998 9.397 -14.696 1.00 73.62 89 PRO A C 1
ATOM 708 O O . PRO A 1 89 ? 10.158 10.150 -14.198 1.00 73.62 89 PRO A O 1
ATOM 711 N N . ILE A 1 90 ? 11.451 9.566 -15.939 1.00 67.06 90 ILE A N 1
ATOM 712 C CA . ILE A 1 90 ? 10.866 10.539 -16.863 1.00 67.06 90 ILE A CA 1
ATOM 713 C C . ILE A 1 90 ? 9.452 10.044 -17.174 1.00 67.06 90 ILE A C 1
ATOM 715 O O . ILE A 1 90 ? 9.271 9.105 -17.947 1.00 67.06 90 ILE A O 1
ATOM 719 N N . THR A 1 91 ? 8.462 10.620 -16.502 1.00 62.47 91 THR A N 1
ATOM 720 C CA . THR A 1 91 ? 7.059 10.221 -16.628 1.00 62.47 91 THR A CA 1
ATOM 721 C C . THR A 1 91 ? 6.346 11.037 -17.701 1.00 62.47 91 THR A C 1
ATOM 723 O O . THR A 1 91 ? 6.730 12.161 -18.032 1.00 62.47 91 THR A O 1
ATOM 726 N N . ASP A 1 92 ? 5.300 10.441 -18.268 1.00 60.00 92 ASP A N 1
ATOM 727 C CA . ASP A 1 92 ? 4.383 11.097 -19.196 1.00 60.00 92 ASP A CA 1
ATOM 728 C C . ASP A 1 92 ? 3.686 12.283 -18.495 1.00 60.00 92 ASP A C 1
ATOM 730 O O . ASP A 1 92 ? 3.224 12.162 -17.358 1.00 60.00 92 ASP A O 1
ATOM 734 N N . SER A 1 93 ? 3.580 13.431 -19.172 1.00 60.75 93 SER A N 1
ATOM 735 C CA . SER A 1 93 ? 3.163 14.734 -18.607 1.00 60.75 93 SER A CA 1
ATOM 736 C C . SER A 1 93 ? 1.719 14.788 -18.082 1.00 60.75 93 SER A C 1
ATOM 738 O O . SER A 1 93 ? 1.255 15.824 -17.601 1.00 60.75 93 SER A O 1
ATOM 740 N N . ARG A 1 94 ? 0.989 13.675 -18.193 1.00 69.19 94 ARG A N 1
ATOM 741 C CA . ARG A 1 94 ? -0.419 13.526 -17.820 1.00 69.19 94 ARG A CA 1
ATOM 742 C C . ARG A 1 94 ? -0.620 13.179 -16.344 1.00 69.19 94 ARG A C 1
ATOM 744 O O . ARG A 1 94 ? -1.660 13.545 -15.797 1.00 69.19 94 ARG A O 1
ATOM 751 N N . CYS A 1 95 ? 0.347 12.524 -15.697 1.00 77.12 95 CYS A N 1
ATOM 752 C CA . CYS A 1 95 ? 0.276 12.220 -14.267 1.00 77.12 95 CYS A CA 1
ATOM 753 C C . CYS A 1 95 ? 0.570 13.485 -13.450 1.00 77.12 95 CYS A C 1
ATOM 755 O O . CYS A 1 95 ? 1.604 14.124 -13.636 1.00 77.12 95 CYS A O 1
ATOM 757 N N . LYS A 1 96 ? -0.348 13.869 -12.555 1.00 80.56 96 LYS A N 1
ATOM 758 C CA . LYS A 1 96 ? -0.199 15.072 -11.709 1.00 80.56 96 LYS A CA 1
ATOM 759 C C . LYS A 1 96 ? 0.139 14.754 -10.256 1.00 80.56 96 LYS A C 1
ATOM 761 O O . LYS A 1 96 ? 0.500 15.663 -9.508 1.00 80.56 96 LYS A O 1
ATOM 766 N N . ASP A 1 97 ? 0.022 13.494 -9.838 1.00 87.06 97 ASP A N 1
ATOM 767 C CA . ASP A 1 97 ? 0.421 13.094 -8.492 1.00 87.06 97 ASP A CA 1
ATOM 768 C C . ASP A 1 97 ? 1.946 12.971 -8.427 1.00 87.06 97 ASP A C 1
ATOM 770 O O . ASP A 1 97 ? 2.542 12.025 -8.939 1.00 87.06 97 ASP A O 1
ATOM 774 N N . VAL A 1 98 ? 2.578 13.932 -7.748 1.00 87.88 98 VAL A N 1
ATOM 775 C CA . VAL A 1 98 ? 4.030 13.969 -7.518 1.00 87.88 98 VAL A CA 1
ATOM 776 C C . VAL A 1 98 ? 4.552 12.641 -6.965 1.00 87.88 98 VAL A C 1
ATOM 778 O O . VAL A 1 98 ? 5.655 12.235 -7.307 1.00 87.88 98 VAL A O 1
ATOM 781 N N . ARG A 1 99 ? 3.767 11.918 -6.158 1.00 89.75 99 ARG A N 1
ATOM 782 C CA . ARG A 1 99 ? 4.202 10.639 -5.576 1.00 89.75 99 ARG A CA 1
ATOM 783 C C . ARG A 1 99 ? 4.165 9.504 -6.567 1.00 89.75 99 ARG A C 1
ATOM 785 O O . ARG A 1 99 ? 5.059 8.669 -6.542 1.00 89.75 99 ARG A O 1
ATOM 792 N N . ALA A 1 100 ? 3.148 9.476 -7.420 1.00 90.50 100 ALA A N 1
ATOM 793 C CA . ALA A 1 100 ? 3.103 8.510 -8.505 1.00 90.50 100 ALA A CA 1
ATOM 794 C C . ALA A 1 100 ? 4.334 8.702 -9.403 1.00 90.50 100 ALA A C 1
ATOM 796 O O . ALA A 1 100 ? 4.984 7.728 -9.767 1.00 90.50 100 ALA A O 1
ATOM 797 N N . ILE A 1 101 ? 4.730 9.957 -9.649 1.00 90.12 101 ILE A N 1
ATOM 798 C CA . ILE A 1 101 ? 5.957 10.293 -10.383 1.00 90.12 101 ILE A CA 1
ATOM 799 C C . ILE A 1 101 ? 7.220 9.847 -9.631 1.00 90.12 101 ILE A C 1
ATOM 801 O O . ILE A 1 101 ? 8.057 9.174 -10.222 1.00 90.12 101 ILE A O 1
ATOM 805 N N . GLU A 1 102 ? 7.362 10.180 -8.342 1.00 90.88 102 GLU A N 1
ATOM 806 C CA . GLU A 1 102 ? 8.513 9.785 -7.503 1.00 90.88 102 GLU A CA 1
ATOM 807 C C . GLU A 1 102 ? 8.731 8.265 -7.491 1.00 90.88 102 GLU A C 1
ATOM 809 O O . GLU A 1 102 ? 9.867 7.796 -7.521 1.00 90.88 102 GLU A O 1
ATOM 814 N N . TRP A 1 103 ? 7.640 7.500 -7.459 1.00 92.62 103 TRP A N 1
ATOM 815 C CA . TRP A 1 103 ? 7.669 6.040 -7.447 1.00 92.62 103 TRP A CA 1
ATOM 816 C C . TRP A 1 103 ? 7.764 5.407 -8.835 1.00 92.62 103 TRP A C 1
ATOM 818 O O . TRP A 1 103 ? 8.066 4.220 -8.925 1.00 92.62 103 TRP A O 1
ATOM 828 N N . GLY A 1 104 ? 7.519 6.164 -9.907 1.00 90.94 104 GLY A N 1
ATOM 829 C CA . GLY A 1 104 ? 7.389 5.602 -11.249 1.00 90.94 104 GLY A CA 1
ATOM 830 C C . GLY A 1 104 ? 6.153 4.730 -11.433 1.00 90.94 104 GLY A C 1
ATOM 831 O O . GLY A 1 104 ? 6.203 3.761 -12.187 1.00 90.94 104 GLY A O 1
ATOM 832 N N . ALA A 1 105 ? 5.074 5.042 -10.718 1.00 90.38 105 ALA A N 1
ATOM 833 C CA . ALA A 1 105 ? 3.831 4.293 -10.779 1.00 90.38 105 ALA A CA 1
ATOM 834 C C . ALA A 1 105 ? 3.165 4.412 -12.159 1.00 90.38 105 ALA A C 1
ATOM 836 O O . ALA A 1 105 ? 3.203 5.461 -12.809 1.00 90.38 105 ALA A O 1
ATOM 837 N N . SER A 1 106 ? 2.519 3.331 -12.585 1.00 89.06 106 SER A N 1
ATOM 838 C CA . SER A 1 106 ? 1.841 3.196 -13.874 1.00 89.06 106 SER A CA 1
ATOM 839 C C . SER A 1 106 ? 0.572 4.049 -13.984 1.00 89.06 106 SER A C 1
ATOM 841 O O . SER A 1 106 ? 0.178 4.430 -15.088 1.00 89.06 106 SER A O 1
ATOM 843 N N . ALA A 1 107 ? -0.055 4.374 -12.851 1.00 86.44 107 ALA A N 1
ATOM 844 C CA . ALA A 1 107 ? -1.212 5.255 -12.742 1.00 86.44 107 ALA A CA 1
ATOM 845 C C . ALA A 1 107 ? -1.245 5.947 -11.371 1.00 86.44 107 ALA A C 1
ATOM 847 O O . ALA A 1 107 ? -0.650 5.467 -10.405 1.00 86.44 107 ALA A O 1
ATOM 848 N N . ASP A 1 108 ? -1.960 7.069 -11.279 1.00 85.62 108 ASP A N 1
ATOM 849 C CA . ASP A 1 108 ? -2.242 7.712 -9.997 1.00 85.62 108 ASP A CA 1
ATOM 850 C C . ASP A 1 108 ? -3.539 7.181 -9.360 1.00 85.62 108 ASP A C 1
ATOM 852 O O . ASP A 1 108 ? -4.414 6.617 -10.017 1.00 85.62 108 ASP A O 1
ATOM 856 N N . LEU A 1 109 ? -3.646 7.344 -8.043 1.00 84.50 109 LEU A N 1
ATOM 857 C CA . LEU A 1 109 ? -4.793 6.931 -7.237 1.00 84.50 109 LEU A CA 1
ATOM 858 C C . LEU A 1 109 ? -5.885 7.998 -7.169 1.00 84.50 109 LEU A C 1
ATOM 860 O O . LEU A 1 109 ? -6.881 7.768 -6.485 1.00 84.50 109 LEU A O 1
ATOM 864 N N . MET A 1 110 ? -5.726 9.160 -7.822 1.00 80.69 110 MET A N 1
ATOM 865 C CA . MET A 1 110 ? -6.685 10.265 -7.697 1.00 80.69 110 MET A CA 1
ATOM 866 C C . MET A 1 110 ? -8.135 9.846 -7.976 1.00 80.69 110 MET A C 1
ATOM 868 O O . MET A 1 110 ? -8.985 10.260 -7.186 1.00 80.69 110 MET A O 1
ATOM 872 N N . PRO A 1 111 ? -8.436 8.995 -8.984 1.00 81.44 111 PRO A N 1
ATOM 873 C CA . PRO A 1 111 ? -9.804 8.546 -9.246 1.00 81.44 111 PRO A CA 1
ATOM 874 C C . PRO A 1 111 ? -10.467 7.831 -8.063 1.00 81.44 111 PRO A C 1
ATOM 876 O O . PRO A 1 111 ? -11.679 7.901 -7.920 1.00 81.44 111 PRO A O 1
ATOM 879 N N . PHE A 1 112 ? -9.681 7.184 -7.198 1.00 81.94 112 PHE A N 1
ATOM 880 C CA . PHE A 1 112 ? -10.181 6.368 -6.090 1.00 81.94 112 PHE A CA 1
ATOM 881 C C . PHE A 1 112 ? -10.090 7.067 -4.725 1.00 81.94 112 PHE A C 1
ATOM 883 O O . PHE A 1 112 ? -10.616 6.571 -3.730 1.00 81.94 112 PHE A O 1
ATOM 890 N N . VAL A 1 113 ? -9.406 8.217 -4.635 1.00 80.06 113 VAL A N 1
ATOM 891 C CA . VAL A 1 113 ? -9.215 8.924 -3.355 1.00 80.06 113 VAL A CA 1
ATOM 892 C C . VAL A 1 113 ? -10.550 9.354 -2.753 1.00 80.06 113 VAL A C 1
ATOM 894 O O . VAL A 1 113 ? -10.698 9.268 -1.536 1.00 80.06 113 VAL A O 1
ATOM 897 N N . GLU A 1 114 ? -11.509 9.795 -3.572 1.00 82.88 114 GLU A N 1
ATOM 898 C CA . GLU A 1 114 ? -12.824 10.242 -3.093 1.00 82.88 114 GLU A CA 1
ATOM 899 C C . GLU A 1 114 ? -13.597 9.118 -2.395 1.00 82.88 114 GLU A C 1
ATOM 901 O O . GLU A 1 114 ? -14.147 9.331 -1.314 1.00 82.88 114 GLU A O 1
ATOM 906 N N . GLU A 1 115 ? -13.551 7.904 -2.944 1.00 84.38 115 GLU A N 1
ATOM 907 C CA . GLU A 1 115 ? -14.194 6.717 -2.367 1.00 84.38 115 GLU A CA 1
ATOM 908 C C . GLU A 1 115 ? -13.571 6.305 -1.029 1.00 84.38 115 GLU A C 1
ATOM 910 O O . GLU A 1 115 ? -14.233 5.742 -0.159 1.00 84.38 115 GLU A O 1
ATOM 915 N N . LEU A 1 116 ? -12.295 6.638 -0.828 1.00 85.69 116 LEU A N 1
ATOM 916 C CA . LEU A 1 116 ? -11.576 6.366 0.406 1.00 85.69 116 LEU A CA 1
ATOM 917 C C . LEU A 1 116 ? -11.878 7.381 1.519 1.00 85.69 116 LEU A C 1
ATOM 919 O O . LEU A 1 116 ? -11.677 7.043 2.686 1.00 85.69 116 LEU A O 1
ATOM 923 N N . LEU A 1 117 ? -12.345 8.599 1.206 1.00 84.69 117 LEU A N 1
ATOM 924 C CA . LEU A 1 117 ? -12.548 9.691 2.179 1.00 84.69 117 LEU A CA 1
ATOM 925 C C . LEU A 1 117 ? -13.453 9.334 3.376 1.00 84.69 117 LEU A C 1
ATOM 927 O O . LEU A 1 117 ? -13.070 9.659 4.506 1.00 84.69 117 LEU A O 1
ATOM 931 N N . PRO A 1 118 ? -14.608 8.654 3.207 1.00 85.19 118 PRO A N 1
ATOM 932 C CA . PRO A 1 118 ? -15.512 8.347 4.324 1.00 85.19 118 PRO A CA 1
ATOM 933 C C . PRO A 1 118 ? -14.859 7.498 5.424 1.00 85.19 118 PRO A C 1
ATOM 935 O O . PRO A 1 118 ? -15.195 7.604 6.608 1.00 85.19 118 PRO A O 1
ATOM 938 N N . TYR A 1 119 ? -13.877 6.687 5.037 1.00 84.69 119 TYR A N 1
ATOM 939 C CA . TYR A 1 119 ? -13.194 5.729 5.900 1.00 84.69 119 TYR A CA 1
ATOM 940 C C . TYR A 1 119 ? -12.003 6.332 6.644 1.00 84.69 119 TYR A C 1
ATOM 942 O O . TYR A 1 119 ? -11.361 5.645 7.427 1.00 84.69 119 TYR A O 1
ATOM 950 N N . GLN A 1 120 ? -11.714 7.621 6.445 1.00 79.19 120 GLN A N 1
ATOM 951 C CA . GLN A 1 120 ? -10.568 8.309 7.055 1.00 79.19 120 GLN A CA 1
ATOM 952 C C . GLN A 1 120 ? -10.894 8.920 8.418 1.00 79.19 120 GLN A C 1
ATOM 954 O O . GLN A 1 120 ? -10.141 9.736 8.955 1.00 79.19 120 GLN A O 1
ATOM 959 N N . THR A 1 121 ? -12.049 8.572 8.980 1.00 75.62 121 THR A N 1
ATOM 960 C CA . THR A 1 121 ? -12.586 9.233 10.162 1.00 75.62 121 THR A CA 1
ATOM 961 C C . THR A 1 121 ? -12.282 8.444 11.431 1.00 75.62 121 THR A C 1
ATOM 963 O O . THR A 1 121 ? -12.258 7.212 11.459 1.00 75.62 121 THR A O 1
ATOM 966 N N . ARG A 1 122 ? -12.123 9.171 12.544 1.00 63.03 122 ARG A N 1
ATOM 967 C CA . ARG A 1 122 ? -12.144 8.564 13.886 1.00 63.03 122 ARG A CA 1
ATOM 968 C C . ARG A 1 122 ? -13.458 7.828 14.162 1.00 63.03 122 ARG A C 1
ATOM 970 O O . ARG A 1 122 ? -13.469 6.914 14.973 1.00 63.03 122 ARG A O 1
ATOM 977 N N . HIS A 1 123 ? -14.546 8.229 13.502 1.00 64.94 123 HIS A N 1
ATOM 978 C CA . HIS A 1 123 ? -15.837 7.566 13.626 1.00 64.94 123 HIS A CA 1
ATOM 979 C C . HIS A 1 123 ? -15.799 6.156 13.034 1.00 64.94 123 HIS A C 1
ATOM 981 O O . HIS A 1 123 ? -16.202 5.218 13.709 1.00 64.94 123 HIS A O 1
ATOM 987 N N . TYR A 1 124 ? -15.211 5.98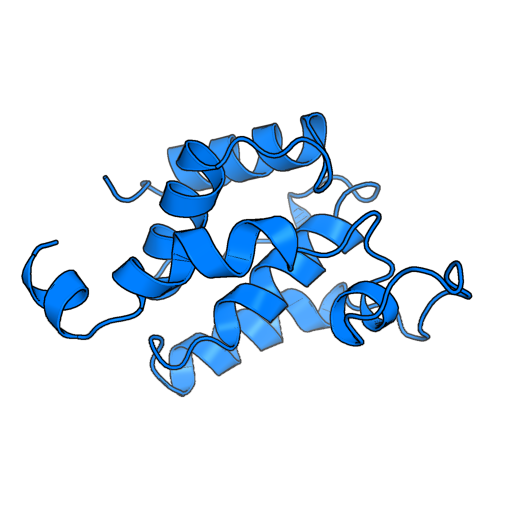6 11.846 1.00 73.00 124 TYR A N 1
ATOM 988 C CA . TYR A 1 124 ? -15.003 4.659 11.271 1.00 73.00 124 TYR A CA 1
ATOM 989 C C . TYR A 1 124 ? -14.136 3.774 12.182 1.00 73.00 124 TYR A C 1
ATOM 991 O O . TYR A 1 124 ? -14.481 2.622 12.427 1.00 73.00 124 TYR A O 1
ATOM 999 N N . ALA A 1 125 ? -13.090 4.344 12.793 1.00 70.38 125 ALA A N 1
ATOM 1000 C CA . ALA A 1 125 ? -12.247 3.637 13.764 1.00 70.38 125 ALA A CA 1
ATOM 1001 C C . ALA A 1 125 ? -13.019 3.070 14.974 1.00 70.38 125 ALA A C 1
ATOM 1003 O O . ALA A 1 125 ? -12.565 2.108 15.579 1.00 70.38 125 ALA A O 1
ATOM 1004 N N . ALA A 1 126 ? -14.160 3.662 15.341 1.00 67.88 126 ALA A N 1
ATOM 1005 C CA . ALA A 1 126 ? -15.004 3.196 16.443 1.00 67.88 126 ALA A CA 1
ATOM 1006 C C . ALA A 1 126 ? -16.036 2.129 16.023 1.00 67.88 126 ALA A C 1
ATOM 1008 O O . ALA A 1 126 ? -16.720 1.577 16.881 1.00 67.88 126 ALA A O 1
ATOM 1009 N N . THR A 1 127 ? -16.178 1.869 14.719 1.00 66.50 127 THR A N 1
ATOM 1010 C CA . THR A 1 127 ? -17.141 0.904 14.151 1.00 66.50 127 THR A CA 1
ATOM 1011 C C . THR A 1 127 ? -16.516 -0.430 13.741 1.00 66.50 127 THR A C 1
ATOM 1013 O O . THR A 1 127 ? -17.230 -1.300 13.242 1.00 66.50 127 THR A O 1
ATOM 1016 N N . ILE A 1 128 ? -15.202 -0.583 13.918 1.00 65.62 128 ILE A N 1
ATOM 1017 C CA . ILE A 1 128 ? -14.400 -1.715 13.436 1.00 65.62 128 ILE A CA 1
ATOM 1018 C C . ILE A 1 128 ? -13.712 -2.469 14.566 1.00 65.62 128 ILE A C 1
ATOM 1020 O O . ILE A 1 128 ? -13.407 -1.838 15.602 1.00 65.62 128 ILE A O 1
#

Foldseek 3Di:
DADDPVRLLVLVVVCQVCFLVRDDLVSLLNNLCNLQQPLDADQLVSPPLVCLLRVLLSQLVSLPLPRHDPVSSVVNPVSSVVSFDPQFPPDDPPAPPVSSRRSVGPHDCVVNVVVNVVCSDVVVVVVD

Radius of gyration: 13.86 Å; chains: 1; bounding box: 34×29×36 Å

Sequence (128 aa):
MMLNREEFEKALAVLCSDGLARMDPELLLRVAVTVWYTSLIPDLGKVPEAFRADIGYLLDRLSRFNIMSKQRKLDLLASLEPYRPASPPITDSRCKDVRAIEWGASADLMPFVEELLPYQTRHYAATI